Protein AF-A0A7K2WBY9-F1 (afdb_monomer_lite)

Foldseek 3Di:
DDDDDPPPCPPDPPCLLVVLLVLLCVLQVNLDDPVQCVVQVQFCVSRCQDPSSVVSSQVCLCVVLVFHDDCVVQVVLNGGSVSVSVVSVVRSVVVVVD

Sequence (98 aa):
MTTPKENTVQTPPDDIRSHIVRIVLASAEGDLAEQDLAAANWSLAGVSYSSLAYIRMIDTIENELGVYLDPEEESDRFETVDSLVDLVVQHLRESADA

Secondary structure (DSSP, 8-state):
--PPP-------TT-HHHHHHHHHHHHTTTS--HHHHHHTTTBSGGGT--HHHHHHHHHHHHHHH-----TTTSGGGGSBHHHHHHHHHHHHHHHH--

pLDDT: mean 81.79, std 15.63, range [40.69, 94.0]

Structure (mmCIF, N/CA/C/O backbone):
data_AF-A0A7K2WBY9-F1
#
_entry.id   AF-A0A7K2WBY9-F1
#
loop_
_atom_site.group_PDB
_atom_site.id
_atom_site.type_symbol
_atom_site.label_atom_id
_atom_site.label_alt_id
_atom_site.label_comp_id
_atom_site.label_asym_id
_atom_site.label_entity_id
_atom_site.label_seq_id
_atom_site.pdbx_PDB_ins_code
_atom_site.Cartn_x
_atom_site.Cartn_y
_atom_site.Cartn_z
_atom_site.occupancy
_atom_site.B_iso_or_equiv
_atom_site.auth_seq_id
_atom_site.auth_comp_id
_atom_site.auth_asym_id
_atom_site.auth_atom_id
_atom_site.pdbx_PDB_model_num
ATOM 1 N N . MET A 1 1 ? -8.168 17.979 -35.218 1.00 47.94 1 MET A N 1
ATOM 2 C CA . MET A 1 1 ? -7.451 16.841 -34.608 1.00 47.94 1 MET A CA 1
ATOM 3 C C . MET A 1 1 ? -7.934 16.753 -33.1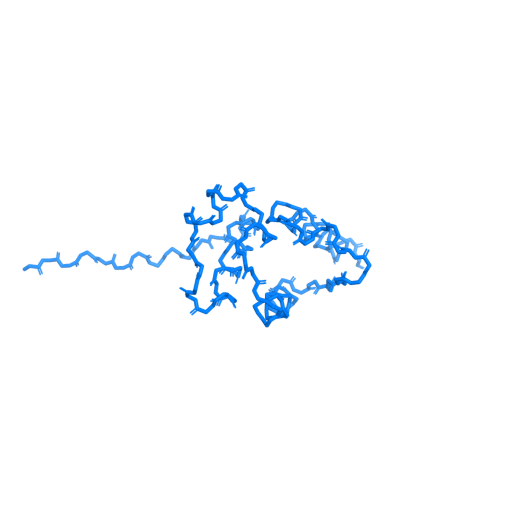78 1.00 47.94 1 MET A C 1
ATOM 5 O O . MET A 1 1 ? -7.713 17.685 -32.420 1.00 47.94 1 MET A O 1
ATOM 9 N N . THR A 1 2 ? -8.742 15.741 -32.884 1.00 42.91 2 THR A N 1
ATOM 10 C CA . THR A 1 2 ? -9.506 15.629 -31.638 1.00 42.91 2 THR A CA 1
ATOM 11 C C . THR A 1 2 ? -8.706 14.780 -30.661 1.00 42.91 2 THR A C 1
ATOM 13 O O . THR A 1 2 ? -8.609 13.573 -30.854 1.00 42.91 2 THR A O 1
ATOM 16 N N . THR A 1 3 ? -8.108 15.394 -29.644 1.00 47.94 3 THR A N 1
ATOM 17 C CA . THR A 1 3 ? -7.552 14.658 -28.501 1.00 47.94 3 THR A CA 1
ATOM 18 C C . THR A 1 3 ? -8.729 14.233 -27.617 1.00 47.94 3 THR A C 1
ATOM 20 O O . THR A 1 3 ? -9.537 15.096 -27.256 1.00 47.94 3 THR A O 1
ATOM 23 N N . PRO A 1 4 ? -8.918 12.936 -27.318 1.00 50.22 4 PRO A N 1
ATOM 24 C CA . PRO A 1 4 ? -9.983 12.510 -26.427 1.00 50.22 4 PRO A CA 1
ATOM 25 C C . PRO A 1 4 ? -9.697 12.992 -25.002 1.00 50.22 4 PRO A C 1
ATOM 27 O O . PRO A 1 4 ? -8.551 13.100 -24.574 1.00 50.22 4 PRO A O 1
ATOM 30 N N . LYS A 1 5 ? -10.786 13.324 -24.310 1.00 46.66 5 LYS A N 1
ATOM 31 C CA . LYS A 1 5 ? -10.834 13.786 -22.927 1.00 46.66 5 LYS A CA 1
ATOM 32 C C . LYS A 1 5 ? -10.134 12.784 -22.014 1.00 46.66 5 LYS A C 1
ATOM 34 O O . LYS A 1 5 ? -10.494 11.609 -22.014 1.00 46.66 5 LYS A O 1
ATOM 39 N N . GLU A 1 6 ? -9.178 13.280 -21.239 1.00 42.44 6 GLU A N 1
ATOM 40 C CA . GLU A 1 6 ? -8.607 12.589 -20.091 1.00 42.44 6 GLU A CA 1
ATOM 41 C C . GLU A 1 6 ? -9.768 12.227 -19.159 1.00 42.44 6 GLU A C 1
ATOM 43 O O . GLU A 1 6 ? -10.455 13.085 -18.600 1.00 42.44 6 GLU A O 1
ATOM 48 N N . ASN A 1 7 ? -10.096 10.940 -19.153 1.00 40.69 7 ASN A N 1
ATOM 49 C CA . ASN A 1 7 ? -11.179 10.386 -18.374 1.00 40.69 7 ASN A CA 1
ATOM 50 C C . ASN A 1 7 ? -10.707 10.460 -16.924 1.00 40.69 7 ASN A C 1
ATOM 52 O O . ASN A 1 7 ? -9.839 9.689 -16.523 1.00 40.69 7 ASN A O 1
ATOM 56 N N . THR A 1 8 ? -11.226 11.419 -16.159 1.00 47.78 8 THR A N 1
ATOM 57 C CA . THR A 1 8 ? -11.090 11.434 -14.707 1.00 47.78 8 THR A CA 1
ATOM 58 C C . THR A 1 8 ? -11.788 10.189 -14.185 1.00 47.78 8 THR A C 1
ATOM 60 O O . THR A 1 8 ? -12.981 10.194 -13.878 1.00 47.78 8 THR A O 1
ATOM 63 N N . VAL A 1 9 ? -11.048 9.082 -14.127 1.00 50.69 9 VAL A N 1
ATOM 64 C CA . VAL A 1 9 ? -11.457 7.901 -13.381 1.00 50.69 9 VAL A CA 1
ATOM 65 C C . VAL A 1 9 ? -11.335 8.296 -11.914 1.00 50.69 9 VAL A C 1
ATOM 67 O O . VAL A 1 9 ? -10.366 7.993 -11.230 1.00 50.69 9 VAL A O 1
ATOM 70 N N . GLN A 1 10 ? -12.315 9.059 -11.436 1.00 44.62 10 GLN A N 1
ATOM 71 C CA . GLN A 1 10 ? -12.676 9.038 -10.032 1.00 44.62 10 GLN A CA 1
ATOM 72 C C . GLN A 1 10 ? -13.240 7.635 -9.804 1.00 44.62 10 GLN A C 1
ATOM 74 O O . GLN A 1 10 ? -14.440 7.410 -9.942 1.00 44.62 10 GLN A O 1
ATOM 79 N N . THR A 1 11 ? -12.346 6.661 -9.606 1.00 43.16 11 THR A N 1
ATOM 80 C CA . THR A 1 11 ? -12.725 5.325 -9.152 1.00 43.16 11 THR A CA 1
ATOM 81 C C . THR A 1 11 ? -13.509 5.529 -7.860 1.00 43.16 11 THR A C 1
ATOM 83 O O . THR A 1 11 ? -13.013 6.247 -6.985 1.00 43.16 11 THR A O 1
ATOM 86 N N . PRO A 1 12 ? -14.733 4.993 -7.746 1.00 42.28 12 PRO A N 1
ATOM 87 C CA . PRO A 1 12 ? -15.473 5.103 -6.504 1.00 42.28 12 PRO A CA 1
ATOM 88 C C . PRO A 1 12 ? -14.660 4.458 -5.363 1.00 42.28 12 PRO A C 1
ATOM 90 O O . PRO A 1 12 ? -13.836 3.579 -5.629 1.00 42.28 12 PRO A O 1
ATOM 93 N N . PRO A 1 13 ? -14.888 4.862 -4.104 1.00 52.28 13 PRO A N 1
ATOM 94 C CA . PRO A 1 13 ? -14.233 4.297 -2.915 1.00 52.28 13 PRO A CA 1
ATOM 95 C C . PRO A 1 13 ? -14.485 2.787 -2.688 1.00 52.28 13 PRO A C 1
ATOM 97 O O . PRO A 1 13 ? -14.055 2.245 -1.677 1.00 52.28 13 PRO A O 1
ATOM 100 N N . ASP A 1 14 ? -15.169 2.098 -3.606 1.00 56.84 14 ASP A N 1
ATOM 101 C CA . ASP A 1 14 ? -15.602 0.704 -3.476 1.00 56.84 14 ASP A CA 1
ATOM 102 C C . ASP A 1 14 ? -14.497 -0.345 -3.726 1.00 56.84 14 ASP A C 1
ATOM 104 O O . ASP A 1 14 ? -14.708 -1.517 -3.422 1.00 56.84 14 ASP A O 1
ATOM 108 N N . ASP A 1 15 ? -13.316 0.031 -4.240 1.00 83.19 15 ASP A N 1
ATOM 109 C CA . ASP A 1 15 ? -12.215 -0.917 -4.482 1.00 83.19 15 ASP A CA 1
ATOM 110 C C . ASP A 1 15 ? -10.940 -0.507 -3.725 1.00 83.19 15 ASP A C 1
ATOM 112 O O . ASP A 1 15 ? -10.045 0.153 -4.263 1.00 83.19 15 ASP A O 1
ATOM 116 N N . ILE A 1 16 ? -10.868 -0.905 -2.446 1.00 88.00 16 ILE A N 1
ATOM 117 C CA . ILE A 1 16 ? -9.710 -0.673 -1.558 1.00 88.00 16 ILE A CA 1
ATOM 118 C C . ILE A 1 16 ? -8.413 -1.122 -2.233 1.00 88.00 16 ILE A C 1
ATOM 120 O O . ILE A 1 16 ? -7.408 -0.422 -2.168 1.00 88.00 16 ILE A O 1
ATOM 124 N N . ARG A 1 17 ? -8.436 -2.249 -2.952 1.00 90.75 17 ARG A N 1
ATOM 125 C CA . ARG A 1 17 ? -7.265 -2.764 -3.666 1.00 90.75 17 ARG A CA 1
ATOM 126 C C . ARG A 1 17 ? -6.741 -1.777 -4.701 1.00 90.75 17 ARG A C 1
ATOM 128 O O . ARG A 1 17 ? -5.556 -1.459 -4.692 1.00 90.75 17 ARG A O 1
ATOM 135 N N . SER A 1 18 ? -7.610 -1.260 -5.560 1.00 90.44 18 SER A N 1
ATOM 136 C CA . SER A 1 18 ? -7.247 -0.253 -6.562 1.00 90.44 18 SER A CA 1
ATOM 137 C C . SER A 1 18 ? -6.714 1.034 -5.923 1.00 90.44 18 SER A C 1
ATOM 139 O O . SER A 1 18 ? -5.810 1.671 -6.467 1.00 90.44 18 SER A O 1
ATOM 141 N N . HIS A 1 19 ? -7.250 1.413 -4.759 1.00 91.12 19 HIS A N 1
ATOM 142 C CA . HIS A 1 19 ? -6.769 2.566 -3.996 1.00 91.12 19 HIS A CA 1
ATOM 143 C C . HIS A 1 19 ? -5.361 2.330 -3.437 1.00 91.12 19 HIS A C 1
ATOM 145 O O . HIS A 1 19 ? -4.476 3.156 -3.648 1.00 91.12 19 HIS A O 1
ATOM 151 N N . ILE A 1 20 ? -5.117 1.178 -2.809 1.00 92.12 20 ILE A N 1
ATOM 152 C CA . ILE A 1 20 ? -3.797 0.803 -2.283 1.00 92.12 20 ILE A CA 1
ATOM 153 C C . ILE A 1 20 ? -2.760 0.716 -3.405 1.00 92.12 20 ILE A C 1
ATOM 155 O O . ILE A 1 20 ? -1.678 1.281 -3.268 1.00 92.12 20 ILE A O 1
ATOM 159 N N . VAL A 1 21 ? -3.088 0.102 -4.548 1.00 92.44 21 VAL A N 1
ATOM 160 C CA . VAL A 1 21 ? -2.190 0.062 -5.720 1.00 92.44 21 VAL A CA 1
ATOM 161 C C . VAL A 1 21 ? -1.796 1.473 -6.156 1.00 92.44 21 VAL A C 1
ATOM 163 O O . VAL A 1 21 ? -0.623 1.734 -6.420 1.00 92.44 21 VAL A O 1
ATOM 166 N N . ARG A 1 22 ? -2.752 2.409 -6.196 1.00 91.62 22 ARG A N 1
ATOM 167 C CA . ARG A 1 22 ? -2.468 3.808 -6.537 1.00 91.62 22 ARG A CA 1
ATOM 168 C C . ARG A 1 22 ? -1.496 4.444 -5.545 1.00 91.62 22 ARG A C 1
ATOM 170 O O . ARG A 1 22 ? -0.578 5.130 -5.988 1.00 91.62 22 ARG A O 1
ATOM 177 N N . ILE A 1 23 ? -1.684 4.219 -4.243 1.00 93.38 23 ILE A N 1
ATOM 178 C CA . ILE A 1 23 ? -0.782 4.746 -3.212 1.00 93.38 23 ILE A CA 1
ATOM 179 C C . ILE A 1 23 ? 0.622 4.165 -3.391 1.00 93.38 23 ILE A C 1
ATOM 181 O O . ILE A 1 23 ? 1.574 4.931 -3.477 1.00 93.38 23 ILE A O 1
ATOM 185 N N . VAL A 1 24 ? 0.751 2.844 -3.546 1.00 91.62 24 VAL A N 1
ATOM 186 C CA . VAL A 1 24 ? 2.043 2.170 -3.770 1.00 91.62 24 VAL A CA 1
ATOM 187 C C . VAL A 1 24 ? 2.794 2.786 -4.958 1.00 91.62 24 VAL A C 1
ATOM 189 O O . VAL A 1 24 ? 3.971 3.130 -4.863 1.00 91.62 24 VAL A O 1
ATOM 192 N N . LEU A 1 25 ? 2.110 2.980 -6.087 1.00 91.38 25 LEU A N 1
ATOM 193 C CA . LEU A 1 25 ? 2.718 3.572 -7.281 1.00 91.38 25 LEU A CA 1
ATOM 194 C C . LEU A 1 25 ? 3.100 5.044 -7.074 1.00 91.38 25 LEU A C 1
ATOM 196 O O . LEU A 1 25 ? 4.163 5.474 -7.520 1.00 91.38 25 LEU A O 1
ATOM 200 N N . ALA A 1 26 ? 2.259 5.818 -6.386 1.00 90.88 26 ALA A N 1
ATOM 201 C CA . ALA A 1 26 ? 2.533 7.221 -6.090 1.00 90.88 26 ALA A CA 1
ATOM 202 C C . ALA A 1 26 ? 3.727 7.386 -5.134 1.00 90.88 26 ALA A C 1
ATOM 204 O O . ALA A 1 26 ? 4.557 8.277 -5.320 1.00 90.88 26 ALA A O 1
ATOM 205 N N . SER A 1 27 ? 3.844 6.512 -4.135 1.00 92.00 27 SER A N 1
ATOM 206 C CA . SER A 1 27 ? 4.927 6.536 -3.151 1.00 92.00 27 SER A CA 1
ATOM 207 C C . SER A 1 27 ? 6.278 6.118 -3.732 1.00 92.00 27 SER A C 1
ATOM 209 O O . SER A 1 27 ? 7.307 6.535 -3.205 1.00 92.00 27 SER A O 1
ATOM 211 N N . ALA A 1 28 ? 6.288 5.366 -4.836 1.00 88.81 28 ALA A N 1
ATOM 212 C CA . ALA A 1 28 ? 7.497 5.009 -5.577 1.00 88.81 28 ALA A CA 1
ATOM 213 C C . ALA A 1 28 ? 8.064 6.140 -6.462 1.00 88.81 28 ALA A C 1
ATOM 215 O O . ALA A 1 28 ? 9.023 5.909 -7.188 1.00 88.81 28 ALA A O 1
ATOM 216 N N . GLU A 1 29 ? 7.475 7.343 -6.451 1.00 83.75 29 GLU A N 1
ATOM 217 C CA . GLU A 1 29 ? 7.960 8.534 -7.182 1.00 83.75 29 GLU A CA 1
ATOM 218 C C . GLU A 1 29 ? 8.172 8.332 -8.700 1.00 83.75 29 GLU A C 1
ATOM 220 O O . GLU A 1 29 ? 8.892 9.092 -9.344 1.00 83.75 29 GLU A O 1
ATOM 225 N N . GLY A 1 30 ? 7.500 7.341 -9.296 1.00 79.06 30 GLY A N 1
ATOM 226 C CA . GLY A 1 30 ? 7.616 7.011 -10.720 1.00 79.06 30 GLY A CA 1
ATOM 227 C C . GLY A 1 30 ? 8.705 5.992 -11.072 1.00 79.06 30 GLY A C 1
ATOM 228 O O . GLY A 1 30 ? 8.825 5.650 -12.247 1.00 79.06 30 GLY A O 1
ATOM 229 N N . ASP A 1 31 ? 9.442 5.463 -10.090 1.00 80.38 31 ASP A N 1
ATOM 230 C CA . ASP A 1 31 ? 10.413 4.374 -10.293 1.00 80.38 31 ASP A CA 1
ATOM 231 C C . ASP A 1 31 ? 9.749 2.990 -10.434 1.00 80.38 31 ASP A C 1
ATOM 233 O O . ASP A 1 31 ? 10.405 2.013 -10.794 1.00 80.38 31 ASP A O 1
ATOM 237 N N . LEU A 1 32 ? 8.442 2.900 -10.172 1.00 87.12 32 LEU A N 1
ATOM 238 C CA . LEU A 1 32 ? 7.661 1.668 -10.218 1.00 87.12 32 LEU A CA 1
ATOM 239 C C . LEU A 1 32 ? 6.396 1.861 -11.053 1.00 87.12 32 LEU A C 1
ATOM 241 O O . LEU A 1 32 ? 5.608 2.769 -10.780 1.00 87.12 32 LEU A O 1
ATOM 245 N N . ALA A 1 33 ? 6.163 0.981 -12.029 1.00 88.69 33 ALA A N 1
ATOM 246 C CA . ALA A 1 33 ? 4.904 0.925 -12.759 1.00 88.69 33 ALA A CA 1
ATOM 247 C C . ALA A 1 33 ? 4.044 -0.269 -12.318 1.00 88.69 33 ALA A C 1
ATOM 249 O O . ALA A 1 33 ? 4.527 -1.278 -11.804 1.00 88.69 33 ALA A O 1
ATOM 250 N N . GLU A 1 34 ? 2.736 -0.185 -12.573 1.00 88.19 34 GLU A N 1
ATOM 251 C CA . GLU A 1 34 ? 1.775 -1.243 -12.222 1.00 88.19 34 GLU A CA 1
ATOM 252 C C . GLU A 1 34 ? 2.142 -2.597 -12.848 1.00 88.19 34 GLU A C 1
ATOM 254 O O . GLU A 1 34 ? 2.010 -3.647 -12.225 1.00 88.19 34 GLU A O 1
ATOM 259 N N . GLN A 1 35 ? 2.662 -2.569 -14.074 1.00 88.44 35 GLN A N 1
ATOM 260 C CA . GLN A 1 35 ? 3.146 -3.748 -14.789 1.00 88.44 35 GLN A CA 1
ATOM 261 C C . GLN A 1 35 ? 4.309 -4.457 -14.078 1.00 88.44 35 GLN A C 1
ATOM 263 O O . GLN A 1 35 ? 4.396 -5.681 -14.156 1.00 88.44 35 GLN A O 1
ATOM 268 N N . ASP A 1 36 ? 5.168 -3.722 -13.368 1.00 89.69 36 ASP A N 1
ATOM 269 C CA . ASP A 1 36 ? 6.296 -4.293 -12.628 1.00 89.69 36 ASP A CA 1
ATOM 270 C C . ASP A 1 36 ? 5.799 -4.991 -11.357 1.00 89.69 36 ASP A C 1
ATOM 272 O O . ASP A 1 36 ? 6.214 -6.112 -11.062 1.00 89.69 36 ASP A O 1
ATOM 276 N N . LEU A 1 37 ? 4.822 -4.389 -10.666 1.00 88.56 37 LEU A N 1
ATOM 277 C CA . LEU A 1 37 ? 4.108 -5.032 -9.559 1.00 88.56 37 LEU A CA 1
ATOM 278 C C . LEU A 1 37 ? 3.382 -6.293 -10.023 1.00 88.56 37 LEU A C 1
ATOM 280 O O . LEU A 1 37 ? 3.524 -7.341 -9.400 1.00 88.56 37 LEU A O 1
ATOM 284 N N . ALA A 1 38 ? 2.639 -6.225 -11.128 1.00 89.44 38 ALA A N 1
ATOM 285 C CA . ALA A 1 38 ? 1.931 -7.379 -11.668 1.00 89.44 38 ALA A CA 1
ATOM 286 C C . ALA A 1 38 ? 2.902 -8.509 -12.060 1.00 89.44 38 ALA A C 1
ATOM 288 O O . ALA A 1 38 ? 2.639 -9.676 -11.763 1.00 89.44 38 ALA A O 1
ATOM 289 N N . ALA A 1 39 ? 4.046 -8.176 -12.669 1.00 91.25 39 ALA A N 1
ATOM 290 C CA . ALA A 1 39 ? 5.099 -9.138 -12.996 1.00 91.25 39 ALA A CA 1
ATOM 291 C C . ALA A 1 39 ? 5.749 -9.755 -11.745 1.00 91.25 39 ALA A C 1
ATOM 293 O O . ALA A 1 39 ? 6.114 -10.930 -11.761 1.00 91.25 39 ALA A O 1
ATOM 294 N N . ALA A 1 40 ? 5.838 -8.994 -10.652 1.00 90.81 40 ALA A N 1
ATOM 295 C CA . ALA A 1 40 ? 6.293 -9.455 -9.342 1.00 90.81 40 ALA A CA 1
ATOM 296 C C . ALA A 1 40 ? 5.185 -10.121 -8.505 1.00 90.81 40 ALA A C 1
ATOM 298 O O . ALA A 1 40 ? 5.340 -10.280 -7.294 1.00 90.81 40 ALA A O 1
ATOM 299 N N . ASN A 1 41 ? 4.058 -10.500 -9.121 1.00 90.75 41 ASN A N 1
ATOM 300 C CA . ASN A 1 41 ? 2.910 -11.102 -8.440 1.00 90.75 41 ASN A CA 1
ATOM 301 C C . ASN A 1 41 ? 2.412 -10.249 -7.254 1.00 90.75 41 ASN A C 1
ATOM 303 O O . ASN A 1 41 ? 2.067 -10.772 -6.197 1.00 90.75 41 ASN A O 1
ATOM 307 N N . TRP A 1 42 ? 2.422 -8.928 -7.440 1.00 91.19 42 TRP A N 1
ATOM 308 C CA . TRP A 1 42 ? 2.044 -7.900 -6.469 1.00 91.19 42 TRP A CA 1
ATOM 309 C C . TRP A 1 42 ? 2.889 -7.883 -5.187 1.00 91.19 42 TRP A C 1
ATOM 311 O O . TRP A 1 42 ? 2.446 -7.373 -4.158 1.00 91.19 42 TRP A O 1
ATOM 321 N N . SER A 1 43 ? 4.114 -8.412 -5.241 1.00 90.50 43 SER A N 1
ATOM 322 C CA . SER A 1 43 ? 5.064 -8.354 -4.131 1.00 90.50 43 SER A CA 1
ATOM 323 C C . SER A 1 43 ? 5.792 -7.011 -4.087 1.00 90.50 43 SER A C 1
ATOM 325 O O . SER A 1 43 ? 6.475 -6.640 -5.041 1.00 90.50 43 SER A O 1
ATOM 327 N N . LEU A 1 44 ? 5.704 -6.319 -2.948 1.00 86.88 44 LEU A N 1
ATOM 328 C CA . LEU A 1 44 ? 6.462 -5.092 -2.681 1.00 86.88 44 LEU A CA 1
ATOM 329 C C . LEU A 1 44 ? 7.953 -5.406 -2.487 1.00 86.88 44 LEU A C 1
ATOM 331 O O . LEU A 1 44 ? 8.819 -4.708 -3.017 1.00 86.88 44 LEU A O 1
ATOM 335 N N . ALA A 1 45 ? 8.259 -6.520 -1.816 1.00 84.06 45 ALA A N 1
ATOM 336 C CA . ALA A 1 45 ? 9.628 -7.015 -1.672 1.00 84.06 45 ALA A CA 1
ATOM 337 C C . ALA A 1 45 ? 10.265 -7.385 -3.027 1.00 84.06 45 ALA A C 1
ATOM 339 O O . ALA A 1 45 ? 11.475 -7.247 -3.211 1.00 84.06 45 ALA A O 1
ATOM 340 N N . GLY A 1 46 ? 9.451 -7.818 -3.996 1.00 82.62 46 GLY A N 1
ATOM 341 C CA . GLY A 1 46 ? 9.898 -8.193 -5.337 1.00 82.62 46 GLY A CA 1
ATOM 342 C C . GLY A 1 46 ? 10.303 -7.027 -6.244 1.00 82.62 46 GLY A C 1
ATOM 343 O O . GLY A 1 46 ? 10.982 -7.263 -7.241 1.00 82.62 46 GLY A O 1
ATOM 344 N N . VAL A 1 47 ? 9.930 -5.782 -5.919 1.00 84.31 47 VAL A N 1
ATOM 345 C CA . VAL A 1 47 ? 10.077 -4.626 -6.829 1.00 84.31 47 VAL A CA 1
ATOM 346 C C . VAL A 1 47 ? 11.101 -3.571 -6.386 1.00 84.31 47 VAL A C 1
ATOM 348 O O . VAL A 1 47 ? 11.029 -2.423 -6.804 1.00 84.31 47 VAL A O 1
ATOM 351 N N . SER A 1 48 ? 12.105 -3.942 -5.580 1.00 77.88 48 SER A N 1
ATOM 352 C CA . SER A 1 48 ? 13.118 -3.000 -5.045 1.00 77.88 48 SER A CA 1
ATOM 353 C C . SER A 1 48 ? 12.500 -1.747 -4.406 1.00 77.88 48 SER A C 1
ATOM 355 O O . SER A 1 48 ? 13.003 -0.635 -4.572 1.00 77.88 48 SER A O 1
ATOM 357 N N . TYR A 1 49 ? 11.393 -1.924 -3.683 1.00 84.44 49 TYR A N 1
ATOM 358 C CA . TYR A 1 49 ? 10.692 -0.825 -3.034 1.00 84.44 49 TYR A CA 1
ATOM 359 C C . TYR A 1 49 ? 11.601 -0.168 -1.987 1.00 84.44 49 TYR A C 1
ATOM 361 O O . TYR A 1 49 ? 12.084 -0.826 -1.063 1.00 84.44 49 TYR A O 1
ATOM 369 N N . SER A 1 50 ? 11.900 1.122 -2.156 1.00 86.75 50 SER A N 1
ATOM 370 C CA . SER A 1 50 ? 12.847 1.813 -1.276 1.00 86.75 50 SER A CA 1
ATOM 371 C C . SER A 1 50 ? 12.254 2.037 0.118 1.00 86.75 50 SER A C 1
ATOM 373 O O . SER A 1 50 ? 11.045 2.201 0.271 1.00 86.75 50 SER A O 1
ATOM 375 N N . SER A 1 51 ? 13.102 2.128 1.149 1.00 87.69 51 SER A N 1
ATOM 376 C CA . SER A 1 51 ? 12.644 2.432 2.515 1.00 87.69 51 SER A CA 1
ATOM 377 C C . SER A 1 51 ? 11.900 3.770 2.607 1.00 87.69 51 SER A C 1
ATOM 379 O O .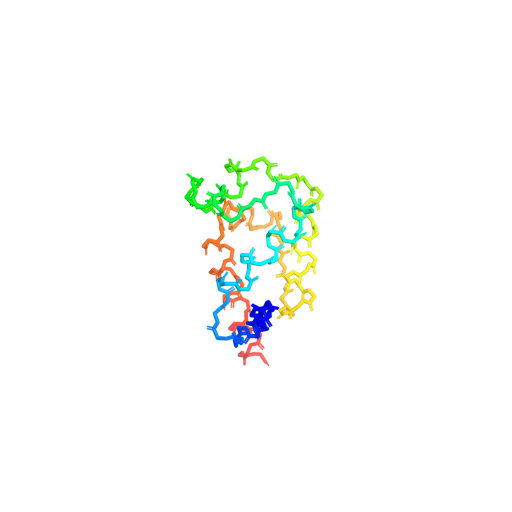 SER A 1 51 ? 11.005 3.922 3.431 1.00 87.69 51 SER A O 1
ATOM 381 N N . LEU A 1 52 ? 12.237 4.741 1.750 1.00 89.38 52 LEU A N 1
ATOM 382 C CA . LEU A 1 52 ? 11.541 6.027 1.700 1.00 89.38 52 LEU A CA 1
ATOM 383 C C . LEU A 1 52 ? 10.150 5.895 1.066 1.00 89.38 52 LEU A C 1
ATOM 385 O O . LEU A 1 52 ? 9.191 6.451 1.597 1.00 89.38 52 LEU A O 1
ATOM 389 N N . ALA A 1 53 ? 10.036 5.142 -0.032 1.00 90.38 53 ALA A N 1
ATOM 390 C CA . ALA A 1 53 ? 8.748 4.829 -0.650 1.00 90.38 53 ALA A CA 1
ATOM 391 C C . ALA A 1 53 ? 7.850 4.042 0.315 1.00 90.38 53 ALA A C 1
ATOM 393 O O . ALA A 1 53 ? 6.653 4.296 0.395 1.00 90.38 53 ALA A O 1
ATOM 394 N N . TYR A 1 54 ? 8.443 3.142 1.102 1.00 89.75 54 TYR A N 1
ATOM 395 C CA . TYR A 1 54 ? 7.764 2.382 2.147 1.00 89.75 54 TYR A CA 1
ATOM 396 C C . TYR A 1 54 ? 7.146 3.273 3.230 1.00 89.75 54 TYR A C 1
ATOM 398 O O . TYR A 1 54 ? 5.947 3.184 3.476 1.00 89.75 54 TYR A O 1
ATOM 406 N N . ILE A 1 55 ? 7.927 4.185 3.818 1.00 91.19 55 ILE A N 1
ATOM 407 C CA . ILE A 1 55 ? 7.428 5.111 4.850 1.00 91.19 55 ILE A CA 1
ATOM 408 C C . ILE A 1 55 ? 6.323 6.011 4.284 1.00 91.19 55 ILE A C 1
ATOM 410 O O . ILE A 1 55 ? 5.258 6.127 4.876 1.00 91.19 55 ILE A O 1
ATOM 414 N N . ARG A 1 56 ? 6.528 6.583 3.089 1.00 91.88 56 ARG A N 1
ATOM 415 C CA . ARG A 1 56 ? 5.520 7.445 2.448 1.00 91.88 56 ARG A CA 1
ATOM 416 C C . ARG A 1 56 ? 4.226 6.706 2.123 1.00 91.88 56 ARG A C 1
ATOM 418 O O . ARG A 1 56 ? 3.158 7.309 2.182 1.00 91.88 56 ARG A O 1
ATOM 425 N N . MET A 1 57 ? 4.324 5.437 1.734 1.00 93.38 57 MET A N 1
ATOM 426 C CA . MET A 1 57 ? 3.165 4.589 1.468 1.00 93.38 57 MET A CA 1
ATOM 427 C C . MET A 1 57 ? 2.336 4.419 2.735 1.00 93.38 57 MET A C 1
ATOM 429 O O . MET A 1 57 ? 1.132 4.646 2.682 1.00 93.38 57 MET A O 1
ATOM 433 N N . ILE A 1 58 ? 2.980 4.084 3.857 1.00 92.56 58 ILE A N 1
ATOM 434 C CA . ILE A 1 58 ? 2.313 3.950 5.157 1.00 92.56 58 ILE A CA 1
ATOM 435 C C . ILE A 1 58 ? 1.646 5.270 5.538 1.00 92.56 58 ILE A C 1
ATOM 437 O O . ILE A 1 58 ? 0.424 5.298 5.656 1.00 92.56 58 ILE A O 1
ATOM 441 N N . ASP A 1 59 ? 2.406 6.369 5.585 1.00 92.88 59 ASP A N 1
ATOM 442 C CA . ASP A 1 59 ? 1.883 7.696 5.940 1.00 92.88 59 ASP A CA 1
ATOM 443 C C . ASP A 1 59 ? 0.661 8.081 5.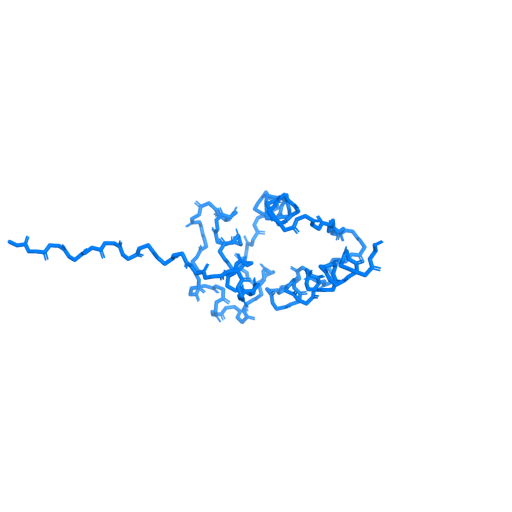084 1.00 92.88 59 ASP A C 1
ATOM 445 O O . ASP A 1 59 ? -0.316 8.650 5.572 1.00 92.88 59 ASP A O 1
ATOM 449 N N . THR A 1 60 ? 0.700 7.774 3.782 1.00 94.00 60 THR A N 1
ATOM 450 C CA . THR A 1 60 ? -0.404 8.085 2.864 1.00 94.00 60 THR A CA 1
ATOM 451 C C . THR A 1 60 ? -1.626 7.217 3.144 1.00 94.00 60 THR A C 1
ATOM 453 O O . THR A 1 60 ? -2.740 7.734 3.144 1.00 94.00 60 THR A O 1
ATOM 456 N N . ILE A 1 61 ? -1.442 5.918 3.398 1.00 92.19 61 ILE A N 1
ATOM 457 C CA . ILE A 1 61 ? -2.544 5.011 3.740 1.00 92.19 61 ILE A CA 1
ATOM 458 C C . ILE A 1 61 ? -3.205 5.447 5.047 1.00 92.19 61 ILE A C 1
ATOM 460 O O . ILE A 1 61 ? -4.429 5.563 5.096 1.00 92.19 61 ILE A O 1
ATOM 464 N N . GLU A 1 62 ? -2.414 5.735 6.078 1.00 92.88 62 GLU A N 1
ATOM 465 C CA . GLU A 1 62 ? -2.923 6.188 7.371 1.00 92.88 62 GLU A CA 1
ATOM 466 C C . GLU A 1 62 ? -3.703 7.501 7.237 1.00 92.88 62 GLU A C 1
ATOM 468 O O . GLU A 1 62 ? -4.829 7.621 7.722 1.00 92.88 62 GLU A O 1
ATOM 473 N N . ASN A 1 63 ? -3.152 8.474 6.507 1.00 91.81 63 ASN A N 1
ATOM 474 C CA . ASN A 1 63 ? -3.783 9.777 6.325 1.00 91.81 63 ASN A CA 1
ATOM 475 C C . ASN A 1 63 ? -5.035 9.736 5.427 1.00 91.81 63 ASN A C 1
ATOM 477 O O . ASN A 1 63 ? -5.982 10.481 5.675 1.00 91.81 63 ASN A O 1
ATOM 481 N N . GLU A 1 64 ? -5.057 8.912 4.374 1.00 90.56 64 GLU A N 1
ATOM 482 C CA . GLU A 1 64 ? -6.203 8.841 3.456 1.00 90.56 64 GLU A CA 1
ATOM 483 C C . GLU A 1 64 ? -7.319 7.911 3.938 1.00 90.56 64 GLU A C 1
ATOM 485 O O . GLU A 1 64 ? -8.493 8.213 3.716 1.00 90.56 64 GLU A O 1
ATOM 490 N N . LEU A 1 65 ? -6.976 6.790 4.577 1.00 88.31 65 LEU A N 1
ATOM 491 C CA . LEU A 1 65 ? -7.948 5.780 5.008 1.00 88.31 65 LEU A CA 1
ATOM 492 C C . LEU A 1 65 ? -8.282 5.870 6.500 1.00 88.31 65 LEU A C 1
ATOM 494 O O . LEU A 1 65 ? -9.247 5.248 6.937 1.00 88.31 65 LEU A O 1
ATOM 498 N N . GLY A 1 66 ? -7.531 6.657 7.276 1.00 88.50 66 GLY A N 1
ATOM 499 C CA . GLY A 1 66 ? -7.770 6.839 8.708 1.00 88.50 66 GLY A CA 1
ATOM 500 C C . GLY A 1 66 ? -7.451 5.597 9.542 1.00 88.50 66 GLY A C 1
ATOM 501 O O . GLY A 1 66 ? -8.043 5.417 10.604 1.00 88.50 66 GLY A O 1
ATOM 502 N N . VAL A 1 67 ? -6.559 4.735 9.051 1.00 89.38 67 VAL A N 1
ATOM 503 C CA . VAL A 1 67 ? -6.069 3.542 9.759 1.00 89.38 67 VAL A CA 1
ATOM 504 C C . VAL A 1 67 ? -4.715 3.830 10.408 1.0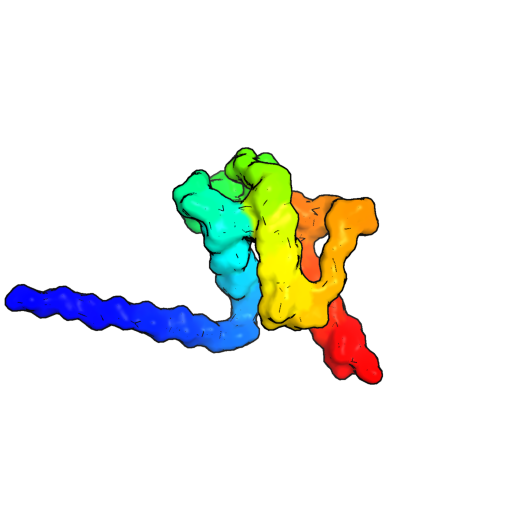0 89.38 67 VAL A C 1
ATOM 506 O O . VAL A 1 67 ? -4.057 4.800 10.047 1.00 89.38 67 VAL A O 1
ATOM 509 N N . TYR A 1 68 ? -4.304 2.995 11.357 1.00 90.00 68 TYR A N 1
ATOM 510 C CA . TYR A 1 68 ? -2.954 3.005 11.921 1.00 90.00 68 TYR A CA 1
ATOM 511 C C . TYR A 1 68 ? -2.284 1.691 11.545 1.00 90.00 68 TYR A C 1
ATOM 513 O O . TYR A 1 68 ? -2.880 0.643 11.779 1.00 90.00 68 TYR A O 1
ATOM 521 N N . LEU A 1 69 ? -1.108 1.748 10.929 1.00 89.19 69 LEU A N 1
ATOM 522 C CA . LEU A 1 69 ? -0.406 0.566 10.440 1.00 89.19 69 LEU A CA 1
ATOM 523 C C . LEU A 1 69 ? 0.954 0.460 11.124 1.00 89.19 69 LEU A C 1
ATOM 525 O O . LEU A 1 69 ? 1.771 1.374 11.007 1.00 89.19 69 LEU A O 1
ATOM 529 N N . ASP A 1 70 ? 1.229 -0.670 11.777 1.00 88.56 70 ASP A N 1
ATOM 530 C CA . ASP A 1 70 ? 2.505 -0.871 12.466 1.00 88.56 70 ASP A CA 1
ATOM 531 C C . ASP A 1 70 ? 3.423 -1.815 11.666 1.00 88.56 70 ASP A C 1
ATOM 533 O O . ASP A 1 70 ? 3.242 -3.036 11.668 1.00 88.56 70 ASP A O 1
ATOM 537 N N . PRO A 1 71 ? 4.449 -1.292 10.969 1.00 84.25 71 PRO A N 1
ATOM 538 C CA . PRO A 1 71 ? 5.370 -2.126 10.211 1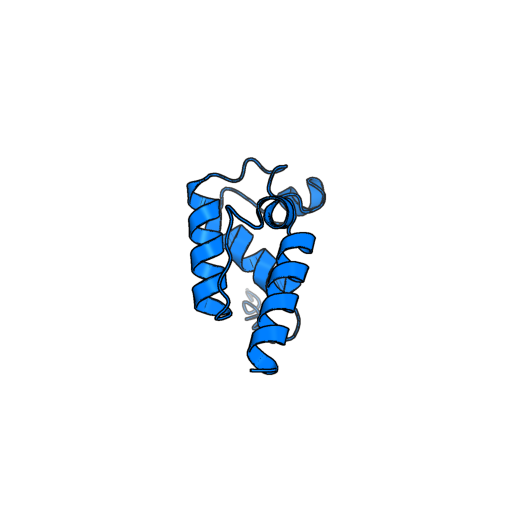.00 84.25 71 PRO A CA 1
ATOM 539 C C . PRO A 1 71 ? 6.262 -3.020 11.078 1.00 84.25 71 PRO A C 1
ATOM 541 O O . PRO A 1 71 ? 6.827 -3.964 10.530 1.00 84.25 71 PRO A O 1
ATOM 544 N N . GLU A 1 72 ? 6.423 -2.752 12.378 1.00 86.62 72 GLU A N 1
ATOM 545 C CA . GLU A 1 72 ? 7.191 -3.597 13.300 1.00 86.62 72 GLU A CA 1
ATOM 546 C C . GLU A 1 72 ? 6.362 -4.784 13.806 1.00 86.62 72 GLU A C 1
ATOM 548 O O . GLU A 1 72 ? 6.885 -5.895 13.905 1.00 86.62 72 GLU A O 1
ATOM 553 N N . GLU A 1 73 ? 5.074 -4.576 14.094 1.00 85.25 73 GLU A N 1
ATOM 554 C CA . GLU A 1 73 ? 4.175 -5.656 14.530 1.00 85.25 73 GLU A CA 1
ATOM 555 C C . GLU A 1 73 ? 3.629 -6.482 13.355 1.00 85.25 73 GLU A C 1
ATOM 557 O O . GLU A 1 73 ? 3.360 -7.677 13.501 1.00 85.25 73 GLU A O 1
ATOM 562 N N . GLU A 1 74 ? 3.500 -5.872 12.175 1.00 84.88 74 GLU A N 1
ATOM 563 C CA . GLU A 1 74 ? 2.767 -6.441 11.042 1.00 84.88 74 GLU A CA 1
ATOM 564 C C . GLU A 1 74 ? 3.632 -6.591 9.789 1.00 84.88 74 GLU A C 1
ATOM 566 O O . GLU A 1 74 ? 3.109 -6.634 8.678 1.00 84.88 74 GLU A O 1
ATOM 571 N N . SER A 1 75 ? 4.958 -6.708 9.944 1.00 82.19 75 SER A N 1
ATOM 572 C CA . SER A 1 75 ? 5.924 -6.747 8.832 1.00 82.19 75 SER A CA 1
ATOM 573 C C . SER A 1 75 ? 5.543 -7.728 7.710 1.00 82.19 75 SER A C 1
ATOM 575 O O . SER A 1 75 ? 5.660 -7.390 6.532 1.00 82.19 75 SER A O 1
ATOM 577 N N . ASP A 1 76 ? 5.021 -8.912 8.057 1.00 83.94 76 ASP A N 1
ATOM 578 C CA . ASP A 1 76 ? 4.583 -9.942 7.097 1.00 83.94 76 ASP A CA 1
ATOM 579 C C . ASP A 1 76 ? 3.406 -9.473 6.211 1.00 83.94 76 ASP A C 1
ATOM 581 O O . ASP A 1 76 ? 3.208 -9.934 5.084 1.00 83.94 76 ASP A O 1
ATOM 585 N N . ARG A 1 77 ? 2.593 -8.526 6.694 1.00 87.19 77 ARG A N 1
ATOM 586 C CA . ARG A 1 77 ? 1.457 -7.967 5.947 1.00 87.19 77 ARG A CA 1
ATOM 587 C C . ARG A 1 77 ? 1.879 -6.938 4.900 1.00 87.19 77 ARG A C 1
ATOM 589 O O . ARG A 1 77 ? 1.095 -6.662 3.996 1.00 87.19 77 ARG A O 1
ATOM 596 N N . PHE A 1 78 ? 3.112 -6.439 4.955 1.00 87.62 78 PHE A N 1
ATOM 597 C CA . PHE A 1 78 ? 3.653 -5.489 3.979 1.00 87.62 78 PHE A CA 1
ATOM 598 C C . PHE A 1 78 ? 4.461 -6.150 2.852 1.00 87.62 78 PHE A C 1
ATOM 600 O O . PHE A 1 78 ? 5.087 -5.465 2.043 1.00 87.62 78 PHE A O 1
ATOM 607 N N . GLU A 1 79 ? 4.454 -7.480 2.754 1.00 89.00 79 GLU A N 1
ATOM 608 C CA . GLU A 1 79 ? 5.179 -8.187 1.693 1.00 89.00 79 GLU A CA 1
ATOM 609 C C . GLU A 1 79 ? 4.497 -8.073 0.322 1.00 89.00 79 GLU A C 1
ATOM 611 O O . GLU A 1 79 ? 5.167 -8.072 -0.721 1.00 89.00 79 GLU A O 1
ATOM 616 N N . THR A 1 80 ? 3.162 -7.986 0.306 1.00 91.50 80 THR A N 1
ATOM 617 C CA . THR A 1 80 ? 2.353 -7.944 -0.917 1.00 91.50 80 THR A CA 1
ATOM 618 C C . THR A 1 80 ? 1.220 -6.933 -0.818 1.00 91.50 80 THR A C 1
ATOM 620 O O . THR A 1 80 ? 0.721 -6.637 0.267 1.00 91.50 80 THR A O 1
ATOM 623 N N . VAL A 1 81 ? 0.776 -6.436 -1.974 1.00 91.75 81 VAL A N 1
ATOM 624 C CA . VAL A 1 81 ? -0.386 -5.542 -2.060 1.00 91.75 81 VAL A CA 1
ATOM 625 C C . VAL A 1 81 ? -1.639 -6.216 -1.511 1.00 91.75 81 VAL A C 1
ATOM 627 O O . VAL A 1 81 ? -2.414 -5.571 -0.817 1.00 91.75 81 VAL A O 1
ATOM 630 N N . ASP A 1 82 ? -1.849 -7.502 -1.795 1.00 90.94 82 ASP A N 1
ATOM 631 C CA . ASP A 1 82 ? -3.048 -8.203 -1.336 1.00 90.94 82 ASP A CA 1
ATOM 632 C C . ASP A 1 82 ? -3.047 -8.366 0.200 1.00 90.94 82 ASP A C 1
ATOM 634 O O . ASP A 1 82 ? -4.063 -8.091 0.836 1.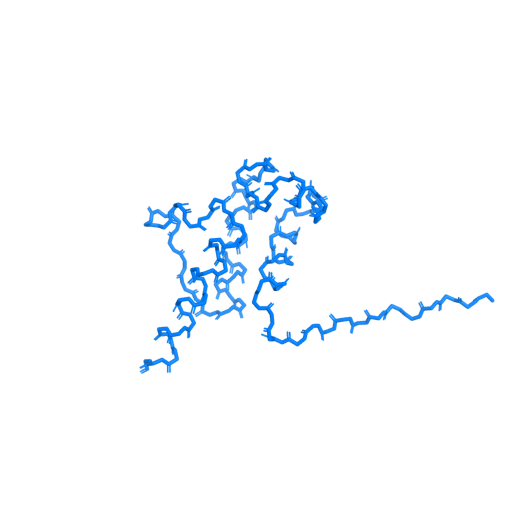00 90.94 82 ASP A O 1
ATOM 638 N N . SER A 1 83 ? -1.900 -8.684 0.819 1.00 91.56 83 SER A N 1
ATOM 639 C CA . SER A 1 83 ? -1.764 -8.710 2.288 1.00 91.56 83 SER A CA 1
ATOM 640 C C . SER A 1 83 ? -2.038 -7.346 2.932 1.00 91.56 83 SER A C 1
ATOM 642 O O . SER A 1 83 ? -2.680 -7.276 3.983 1.00 91.56 83 SER A O 1
ATOM 644 N N . LEU A 1 84 ? -1.580 -6.270 2.286 1.00 91.06 84 LEU A N 1
ATOM 645 C CA . LEU A 1 84 ? -1.792 -4.897 2.735 1.00 91.06 84 LEU A CA 1
ATOM 646 C C . LEU A 1 84 ? -3.268 -4.493 2.632 1.00 91.06 84 LEU A C 1
ATOM 648 O O . LEU A 1 84 ? -3.798 -3.828 3.518 1.00 91.06 84 LEU A O 1
ATOM 652 N N . VAL A 1 85 ? -3.959 -4.932 1.579 1.00 92.44 85 VAL A N 1
ATOM 653 C CA . VAL A 1 85 ? -5.406 -4.731 1.428 1.00 92.44 85 VAL A CA 1
ATOM 654 C C . VAL A 1 85 ? -6.173 -5.440 2.536 1.00 92.44 85 VAL A C 1
ATOM 656 O O . VAL A 1 85 ? -7.041 -4.821 3.148 1.00 92.44 85 VAL A O 1
ATOM 659 N N . ASP A 1 86 ? -5.856 -6.704 2.820 1.00 92.25 86 ASP A N 1
ATOM 660 C CA . ASP A 1 86 ? -6.486 -7.451 3.913 1.00 92.25 86 ASP A CA 1
ATOM 661 C C . ASP A 1 86 ? -6.279 -6.756 5.267 1.00 92.25 86 ASP A C 1
ATOM 663 O O . ASP A 1 86 ? -7.224 -6.627 6.047 1.00 92.25 86 ASP A O 1
ATOM 667 N N . LEU A 1 87 ? -5.065 -6.254 5.520 1.00 91.25 87 LEU A N 1
ATOM 668 C CA . LEU A 1 87 ? -4.734 -5.498 6.727 1.00 91.25 87 LEU A CA 1
ATOM 669 C C . LEU A 1 87 ? -5.578 -4.219 6.859 1.00 91.25 87 LEU A C 1
ATOM 671 O O . LEU A 1 87 ? -6.244 -3.991 7.867 1.00 91.25 87 LEU A O 1
ATOM 675 N N . VAL A 1 88 ? -5.617 -3.404 5.809 1.00 91.50 88 VAL A N 1
ATOM 676 C CA . VAL A 1 88 ? -6.393 -2.159 5.798 1.00 91.50 88 VAL A CA 1
ATOM 677 C C . VAL A 1 88 ? -7.887 -2.435 5.969 1.00 91.50 88 VAL A C 1
ATOM 679 O O . VAL A 1 88 ? -8.562 -1.755 6.739 1.00 91.50 88 VAL A O 1
ATOM 682 N N . VAL A 1 89 ? -8.424 -3.452 5.290 1.00 90.88 89 VAL A N 1
ATOM 683 C CA . VAL A 1 89 ? -9.833 -3.851 5.430 1.00 90.88 89 VAL A CA 1
ATOM 684 C C . VAL A 1 89 ? -10.140 -4.309 6.855 1.00 90.88 89 VAL A C 1
ATOM 686 O O . VAL A 1 89 ? -11.229 -4.022 7.355 1.00 90.88 89 VAL A O 1
ATOM 689 N N . GLN A 1 90 ? -9.211 -5.005 7.514 1.00 90.50 90 GLN A N 1
ATOM 690 C CA . GLN A 1 90 ? -9.352 -5.391 8.915 1.00 90.50 90 GLN A CA 1
ATOM 691 C C . GLN A 1 90 ? -9.482 -4.151 9.813 1.00 90.50 90 GLN A C 1
ATOM 693 O O . GLN A 1 90 ? -10.483 -4.033 10.518 1.00 90.50 90 GLN A O 1
ATOM 698 N N . HIS A 1 91 ? -8.561 -3.190 9.713 1.00 89.56 91 HIS A N 1
ATOM 699 C CA . HIS A 1 91 ? -8.610 -1.965 10.520 1.00 89.56 91 HIS A CA 1
ATOM 700 C C . HIS A 1 91 ? -9.833 -1.087 10.244 1.00 89.56 91 HIS A C 1
ATOM 702 O O . HIS A 1 91 ? -10.419 -0.516 11.167 1.00 89.56 91 HIS A O 1
ATOM 708 N N . LEU A 1 92 ? -10.263 -0.993 8.983 1.00 87.44 92 LEU A N 1
ATOM 709 C CA . LEU A 1 92 ? -11.474 -0.254 8.621 1.00 87.44 92 LEU A CA 1
ATOM 710 C C . LEU A 1 92 ? -12.733 -0.871 9.242 1.00 87.44 92 LEU A C 1
ATOM 712 O O . LEU A 1 92 ? -13.652 -0.140 9.603 1.00 87.44 92 LEU A O 1
ATOM 716 N N . ARG A 1 93 ? -12.785 -2.202 9.389 1.00 85.38 93 ARG A N 1
ATOM 717 C CA . ARG A 1 93 ? -13.885 -2.881 10.092 1.00 85.38 93 ARG A CA 1
ATOM 718 C C . ARG A 1 93 ? -13.836 -2.603 11.589 1.00 85.38 93 ARG A C 1
ATOM 720 O O . ARG A 1 93 ? -14.839 -2.186 12.148 1.00 85.38 93 ARG A O 1
ATOM 727 N N . GLU A 1 94 ? -12.665 -2.740 12.207 1.00 81.38 94 GLU A N 1
ATOM 728 C CA . GLU A 1 94 ? -12.474 -2.450 13.636 1.00 81.38 94 GLU A CA 1
ATOM 729 C C . GLU A 1 94 ? -12.849 -1.003 13.992 1.00 81.38 94 GLU A C 1
ATOM 731 O O . GLU A 1 94 ? -13.452 -0.761 15.034 1.00 81.38 94 GLU A O 1
ATOM 736 N N . SER A 1 95 ? -12.564 -0.055 13.096 1.00 72.62 95 SER A N 1
ATOM 737 C CA . SER A 1 95 ? -12.919 1.362 13.261 1.00 72.62 95 SER A CA 1
ATOM 738 C C . SER A 1 95 ? -14.409 1.654 13.035 1.00 72.62 95 SER A C 1
ATOM 740 O O . SER A 1 95 ? -14.903 2.674 13.506 1.00 72.62 95 SER A O 1
ATOM 742 N N . ALA A 1 96 ? -15.129 0.798 12.302 1.00 67.94 96 ALA A N 1
ATOM 743 C CA . ALA A 1 96 ? -16.566 0.940 12.051 1.00 67.94 96 ALA A CA 1
ATOM 744 C C . ALA A 1 96 ? -17.432 0.336 13.172 1.00 67.94 96 ALA A C 1
ATOM 746 O O . ALA A 1 96 ? -18.579 0.750 13.348 1.00 67.94 96 ALA A O 1
ATOM 747 N N . ASP A 1 97 ? -16.890 -0.638 13.906 1.00 58.38 97 ASP A N 1
ATOM 748 C CA . ASP A 1 97 ? -17.534 -1.297 15.048 1.00 58.38 97 ASP A CA 1
ATOM 749 C C . ASP A 1 97 ? -17.279 -0.582 16.400 1.00 58.38 97 ASP A C 1
ATOM 751 O O . ASP A 1 97 ? -17.843 -0.993 17.420 1.00 58.38 97 ASP A O 1
ATOM 755 N N . ALA A 1 98 ? -16.451 0.473 16.417 1.00 52.81 98 ALA A N 1
ATOM 756 C CA . ALA A 1 98 ? -16.075 1.266 17.598 1.00 52.81 98 ALA A CA 1
ATOM 757 C C . ALA A 1 98 ? -16.961 2.510 17.810 1.00 52.81 98 ALA A C 1
ATOM 759 O O . ALA A 1 98 ? -17.274 2.805 18.991 1.00 52.81 98 ALA A O 1
#

Radius of gyration: 14.72 Å; chains: 1; bounding box: 31×28×52 Å